Protein AF-A0A9D4FDB3-F1 (afdb_monomer_lite)

Structure (mmCIF, N/CA/C/O backbone):
data_AF-A0A9D4FDB3-F1
#
_entry.id   AF-A0A9D4FDB3-F1
#
loop_
_atom_site.group_PDB
_atom_site.id
_atom_site.type_symbol
_atom_site.label_atom_id
_atom_site.label_alt_id
_atom_site.label_comp_id
_atom_site.label_asym_id
_atom_site.label_entity_id
_atom_site.label_seq_id
_atom_site.pdbx_PDB_ins_code
_atom_site.Cartn_x
_atom_site.Cartn_y
_atom_site.Cartn_z
_atom_site.occupancy
_atom_site.B_iso_or_equiv
_atom_site.auth_seq_id
_atom_site.auth_comp_id
_atom_site.auth_asym_id
_atom_site.auth_atom_id
_atom_site.pdbx_PDB_model_num
ATOM 1 N N . MET A 1 1 ? 5.641 -0.800 3.448 1.00 71.50 1 MET A N 1
ATOM 2 C CA . MET A 1 1 ? 4.290 -1.283 3.836 1.00 71.50 1 MET A CA 1
ATOM 3 C C . MET A 1 1 ? 3.261 -0.189 3.566 1.00 71.50 1 MET A C 1
ATOM 5 O O . MET A 1 1 ? 3.656 0.907 3.212 1.00 71.50 1 MET A O 1
ATOM 9 N N . PHE A 1 2 ? 1.958 -0.438 3.638 1.00 87.25 2 PHE A N 1
ATOM 10 C CA . PHE A 1 2 ? 0.962 0.620 3.395 1.00 87.25 2 PHE A CA 1
ATOM 11 C C . PHE A 1 2 ? 0.786 1.524 4.627 1.00 87.25 2 PHE A C 1
ATOM 13 O O . PHE A 1 2 ? 1.134 1.119 5.734 1.00 87.25 2 PHE A O 1
ATOM 20 N N . GLY A 1 3 ? 0.256 2.735 4.429 1.00 87.06 3 GLY A N 1
ATOM 21 C CA . GLY A 1 3 ? -0.192 3.619 5.516 1.00 87.06 3 GLY A CA 1
ATOM 22 C C . GLY A 1 3 ? 0.905 4.190 6.419 1.00 87.06 3 GLY A C 1
ATOM 23 O O . GLY A 1 3 ? 0.667 4.379 7.604 1.00 87.06 3 GLY A O 1
ATOM 24 N N . HIS A 1 4 ? 2.099 4.455 5.886 1.00 89.69 4 HIS A N 1
ATOM 25 C CA . HIS A 1 4 ? 3.179 5.119 6.623 1.00 89.69 4 HIS A CA 1
ATOM 26 C C . HIS A 1 4 ? 3.890 6.141 5.729 1.00 89.69 4 HIS A C 1
ATOM 28 O O . HIS A 1 4 ? 3.849 6.031 4.501 1.00 89.69 4 HIS A O 1
ATOM 34 N N . ALA A 1 5 ? 4.537 7.129 6.349 1.00 89.56 5 ALA A N 1
ATOM 35 C CA . ALA A 1 5 ? 5.365 8.101 5.646 1.00 89.56 5 ALA A CA 1
ATOM 36 C C . ALA A 1 5 ? 6.673 7.461 5.157 1.00 89.56 5 ALA A C 1
ATOM 38 O O . ALA A 1 5 ? 7.218 6.574 5.816 1.00 89.56 5 ALA A O 1
ATOM 39 N N . SER A 1 6 ? 7.220 7.958 4.043 1.00 84.50 6 SER A N 1
ATOM 40 C CA . SER A 1 6 ? 8.439 7.413 3.426 1.00 84.50 6 SER A CA 1
ATOM 41 C C . SER A 1 6 ? 9.638 7.368 4.379 1.00 84.50 6 SER A C 1
ATOM 43 O O . SER A 1 6 ? 10.397 6.407 4.350 1.00 84.50 6 SER A O 1
ATOM 45 N N . HIS A 1 7 ? 9.789 8.366 5.258 1.00 88.38 7 HIS A N 1
ATOM 46 C CA . HIS A 1 7 ? 10.881 8.414 6.239 1.00 88.38 7 HIS A CA 1
ATOM 47 C C . HIS A 1 7 ? 10.766 7.337 7.332 1.00 88.38 7 HIS A C 1
ATOM 49 O O . HIS A 1 7 ? 11.758 6.954 7.937 1.00 88.38 7 HIS A O 1
ATOM 55 N N . SER A 1 8 ? 9.562 6.813 7.568 1.00 91.31 8 SER A N 1
ATOM 56 C CA . SER A 1 8 ? 9.313 5.738 8.535 1.00 91.31 8 SER A CA 1
ATOM 57 C C . SER A 1 8 ? 9.396 4.345 7.898 1.00 91.31 8 SER A C 1
ATOM 59 O O . SER A 1 8 ? 9.091 3.344 8.550 1.00 91.31 8 SER A O 1
ATOM 61 N N . CYS A 1 9 ? 9.751 4.256 6.611 1.00 88.06 9 CYS A N 1
ATOM 62 C CA . CYS A 1 9 ? 9.883 2.991 5.905 1.00 88.06 9 CYS A CA 1
ATOM 63 C C . CYS A 1 9 ? 11.180 2.295 6.314 1.00 88.06 9 CYS A C 1
ATOM 65 O O . CYS A 1 9 ? 12.266 2.797 6.053 1.00 88.06 9 CYS A O 1
ATOM 67 N N . LYS A 1 10 ? 11.068 1.099 6.895 1.00 90.38 10 LYS A N 1
ATOM 68 C CA . LYS A 1 10 ? 12.231 0.253 7.217 1.00 90.38 10 LYS A CA 1
ATOM 69 C C . LYS A 1 10 ? 12.783 -0.507 6.005 1.00 90.38 10 LYS A C 1
ATOM 71 O O . LYS A 1 10 ? 13.847 -1.102 6.087 1.00 90.38 10 LYS A O 1
ATOM 76 N N . ASN A 1 11 ? 12.043 -0.515 4.896 1.00 87.19 11 ASN A N 1
ATOM 77 C CA . ASN A 1 11 ? 12.451 -1.183 3.664 1.00 87.19 11 ASN A CA 1
ATOM 78 C C . ASN A 1 11 ? 13.163 -0.201 2.731 1.00 87.19 11 ASN A C 1
ATOM 80 O O . ASN A 1 11 ? 12.826 0.984 2.707 1.00 87.19 11 ASN A O 1
ATOM 84 N N . ASN A 1 12 ? 14.040 -0.733 1.880 1.00 87.44 12 ASN A N 1
ATOM 85 C CA . ASN A 1 12 ? 14.667 0.025 0.799 1.00 87.44 12 ASN A CA 1
ATOM 86 C C . ASN A 1 12 ? 13.614 0.699 -0.091 1.00 87.44 12 ASN A C 1
ATOM 88 O O . ASN A 1 12 ? 12.588 0.095 -0.431 1.00 87.44 12 ASN A O 1
ATOM 92 N N . ALA A 1 13 ? 13.886 1.945 -0.480 1.00 87.31 13 ALA A N 1
ATOM 93 C CA . ALA A 1 13 ? 13.030 2.699 -1.380 1.00 87.31 13 ALA A CA 1
ATOM 94 C C . ALA A 1 13 ? 12.961 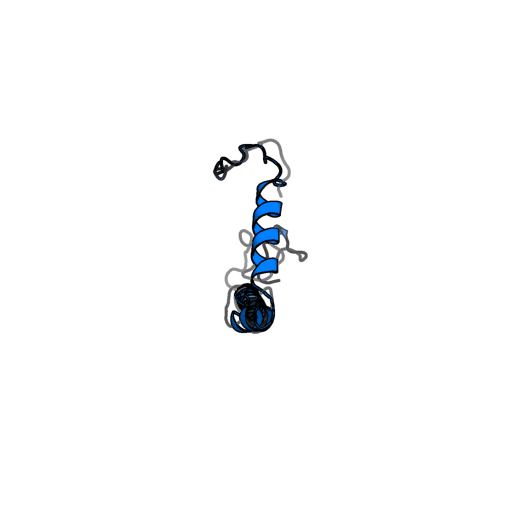2.003 -2.746 1.00 87.31 13 ALA A C 1
ATOM 96 O O . ALA A 1 13 ? 13.979 1.743 -3.381 1.00 87.31 13 ALA A O 1
ATOM 97 N N . LYS A 1 14 ? 11.742 1.708 -3.200 1.00 90.62 14 LYS A N 1
ATOM 98 C CA . LYS A 1 14 ? 11.485 1.114 -4.514 1.00 90.62 14 LYS A CA 1
ATOM 99 C C . LYS A 1 14 ? 10.626 2.046 -5.347 1.00 90.62 14 LYS A C 1
ATOM 101 O O . LYS A 1 14 ? 9.742 2.725 -4.820 1.00 90.62 14 LYS A O 1
ATOM 106 N N . CYS A 1 15 ? 10.836 2.023 -6.656 1.00 90.81 15 CYS A N 1
ATOM 107 C CA . CYS A 1 15 ? 10.019 2.768 -7.594 1.00 90.81 15 CYS A CA 1
ATOM 108 C C . CYS A 1 15 ? 8.557 2.282 -7.517 1.00 90.81 15 CYS A C 1
ATOM 110 O O . CYS A 1 15 ? 8.297 1.091 -7.709 1.00 90.81 15 CYS A O 1
ATOM 112 N N . PRO A 1 16 ? 7.574 3.170 -7.283 1.00 88.56 16 PRO A N 1
ATOM 113 C CA . PRO A 1 16 ? 6.166 2.780 -7.175 1.00 88.56 16 PRO A CA 1
ATOM 114 C C . PRO A 1 16 ? 5.554 2.324 -8.512 1.00 88.56 16 PRO A C 1
ATOM 116 O O . PRO A 1 16 ? 4.463 1.745 -8.522 1.00 88.56 16 PRO A O 1
ATOM 119 N N . HIS A 1 17 ? 6.240 2.594 -9.628 1.00 90.75 17 HIS A N 1
ATOM 120 C CA . HIS A 1 17 ? 5.796 2.253 -10.976 1.00 90.75 17 HIS A CA 1
ATOM 121 C C . HIS A 1 17 ? 6.265 0.860 -11.418 1.00 90.75 17 HIS A C 1
ATOM 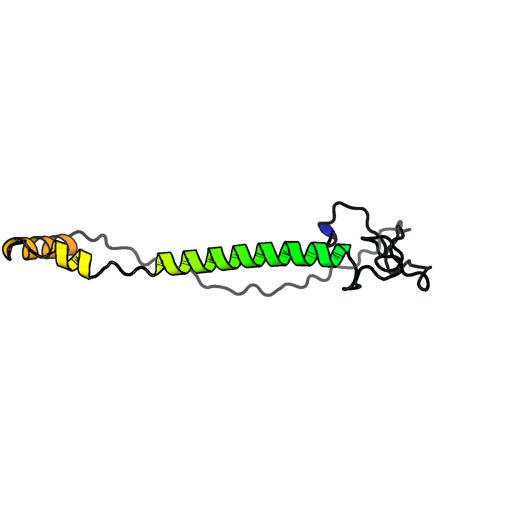123 O O . HIS A 1 17 ? 5.452 0.066 -11.882 1.00 90.75 17 HIS A O 1
ATOM 129 N N . CYS A 1 18 ? 7.563 0.569 -11.282 1.00 92.81 18 CYS A N 1
ATOM 130 C CA . CYS A 1 18 ? 8.198 -0.645 -11.815 1.00 92.81 18 CYS A CA 1
ATOM 131 C C . CYS A 1 18 ? 8.867 -1.527 -10.742 1.00 92.81 18 CYS A C 1
ATOM 133 O O . CYS A 1 18 ? 9.502 -2.525 -11.074 1.00 92.81 18 CYS A O 1
ATOM 135 N N . ALA A 1 19 ? 8.758 -1.167 -9.459 1.00 92.50 19 ALA A N 1
ATOM 136 C CA . ALA A 1 19 ? 9.376 -1.862 -8.324 1.00 92.50 19 ALA A CA 1
ATOM 137 C C . ALA A 1 19 ? 10.921 -1.945 -8.339 1.00 92.50 19 ALA A C 1
ATOM 139 O O . ALA A 1 19 ? 11.492 -2.673 -7.524 1.00 92.50 19 ALA A O 1
ATOM 140 N N . GLY A 1 20 ? 11.596 -1.199 -9.221 1.00 92.00 20 GLY A N 1
ATOM 141 C CA . GLY A 1 20 ? 13.058 -1.127 -9.296 1.00 92.00 20 GLY A CA 1
ATOM 142 C C . GLY A 1 20 ? 13.703 -0.352 -8.142 1.00 92.00 20 GLY A C 1
ATOM 143 O O . GLY A 1 20 ? 13.040 0.432 -7.459 1.00 92.00 20 GLY A O 1
ATOM 144 N N . ASN A 1 21 ? 15.007 -0.559 -7.935 1.00 92.50 21 ASN A N 1
ATOM 145 C CA . ASN A 1 21 ? 15.798 0.106 -6.892 1.00 92.50 21 ASN A CA 1
ATOM 146 C C . ASN A 1 21 ? 16.249 1.509 -7.340 1.00 92.50 21 ASN A C 1
ATOM 148 O O . ASN A 1 21 ? 17.425 1.753 -7.582 1.00 92.50 21 ASN A O 1
ATOM 152 N N . HIS A 1 22 ? 15.285 2.403 -7.544 1.00 91.88 22 HIS A N 1
ATOM 153 C CA . HIS A 1 22 ? 15.510 3.794 -7.932 1.00 91.88 22 HIS A CA 1
ATOM 154 C C . HIS A 1 22 ? 14.319 4.672 -7.531 1.00 91.88 22 HIS A C 1
ATOM 156 O O . HIS A 1 22 ? 13.229 4.183 -7.216 1.00 91.88 22 HIS A O 1
ATOM 162 N N . SER A 1 23 ? 14.519 5.991 -7.572 1.00 90.62 23 SER A N 1
ATOM 163 C CA . SER A 1 23 ? 13.453 6.971 -7.351 1.00 90.62 23 SER A CA 1
ATOM 164 C C . SER A 1 23 ? 12.486 7.028 -8.537 1.00 90.62 23 SER A C 1
ATOM 166 O O . SER A 1 23 ? 12.880 6.796 -9.675 1.00 90.62 23 SER A O 1
ATOM 168 N N . HIS A 1 24 ? 11.230 7.422 -8.316 1.00 88.56 24 HIS A N 1
ATOM 169 C CA . HIS A 1 24 ? 10.260 7.570 -9.411 1.00 88.56 24 HIS A CA 1
ATOM 170 C C . HIS A 1 24 ? 10.743 8.509 -10.539 1.00 88.56 24 HIS A C 1
ATOM 172 O O . HIS A 1 24 ? 10.432 8.274 -11.706 1.00 88.56 24 HIS A O 1
ATOM 178 N N . ALA A 1 25 ? 11.533 9.538 -10.206 1.00 90.81 25 ALA A N 1
ATOM 179 C CA . ALA A 1 25 ? 12.089 10.480 -11.176 1.00 90.81 25 ALA A CA 1
ATOM 180 C C . ALA A 1 25 ? 13.092 9.813 -12.134 1.00 90.81 25 ALA A C 1
ATOM 182 O O . ALA A 1 25 ? 13.085 10.104 -13.327 1.00 90.81 25 ALA A O 1
ATOM 183 N N . SER A 1 26 ? 13.882 8.863 -11.632 1.00 92.12 26 SER A N 1
ATOM 184 C CA . SER A 1 26 ? 14.908 8.129 -12.386 1.00 92.12 26 SER A CA 1
ATOM 185 C C . SER A 1 26 ? 14.368 6.870 -13.083 1.00 92.12 26 SER A C 1
ATOM 187 O O . SER A 1 26 ? 15.141 6.023 -13.525 1.00 92.12 26 SER A O 1
ATOM 189 N N . CYS A 1 27 ? 13.044 6.693 -13.152 1.00 92.00 27 CYS A N 1
ATOM 190 C CA . CYS A 1 27 ? 12.437 5.505 -13.745 1.00 92.00 27 CYS A CA 1
ATOM 191 C C . CYS A 1 27 ? 12.492 5.552 -15.279 1.00 92.00 27 CYS A C 1
ATOM 193 O O . CYS A 1 27 ? 11.796 6.349 -15.910 1.00 92.00 27 CYS A O 1
ATOM 195 N N . THR A 1 28 ? 13.268 4.647 -15.876 1.00 90.75 28 THR A N 1
ATOM 196 C CA . THR A 1 28 ? 13.363 4.459 -17.335 1.00 90.75 28 THR A CA 1
ATOM 197 C C . THR A 1 28 ? 12.274 3.530 -17.879 1.00 90.75 28 THR A C 1
ATOM 199 O O . THR A 1 28 ? 11.833 3.665 -19.015 1.00 90.75 28 THR A O 1
ATOM 202 N N . SER A 1 29 ? 11.774 2.609 -17.051 1.00 86.88 29 SER A N 1
ATOM 203 C CA . SER A 1 29 ? 10.781 1.592 -17.430 1.00 86.88 29 SER A CA 1
ATOM 204 C C . SER A 1 29 ? 9.345 2.049 -17.141 1.00 86.88 29 SER A C 1
ATOM 206 O O . SER A 1 29 ? 8.643 1.463 -16.315 1.00 86.88 29 SER A O 1
ATOM 208 N N . ARG A 1 30 ? 8.896 3.122 -17.806 1.00 80.88 30 ARG A N 1
ATOM 209 C CA . ARG A 1 30 ? 7.530 3.668 -17.629 1.00 80.88 30 ARG A CA 1
ATOM 210 C C . ARG A 1 30 ? 6.429 2.844 -18.303 1.00 80.88 30 ARG A C 1
ATOM 212 O O . ARG A 1 30 ? 5.263 3.010 -17.971 1.00 80.88 30 ARG A O 1
ATOM 219 N N . SER A 1 31 ? 6.771 1.941 -19.215 1.00 82.06 31 SER A N 1
ATOM 220 C CA . SER A 1 31 ? 5.814 1.029 -19.856 1.00 82.06 31 SER A CA 1
ATOM 221 C C . SER A 1 31 ? 5.537 -0.222 -19.011 1.00 82.06 31 SER A C 1
ATOM 223 O O . SER A 1 31 ? 4.401 -0.683 -18.936 1.00 82.06 31 SER A O 1
ATOM 225 N N . ALA A 1 32 ? 6.547 -0.741 -18.307 1.00 83.69 32 ALA A N 1
ATOM 226 C CA . ALA A 1 32 ? 6.434 -1.946 -17.489 1.00 83.69 32 ALA A CA 1
ATOM 227 C C . ALA A 1 32 ? 5.953 -1.619 -16.064 1.00 83.69 32 ALA A C 1
ATOM 229 O O . ALA A 1 32 ? 6.737 -1.279 -15.172 1.00 83.69 32 ALA A O 1
ATOM 230 N N . LYS A 1 33 ? 4.640 -1.724 -15.836 1.00 91.31 33 LYS A N 1
ATOM 231 C CA . LYS A 1 33 ? 4.061 -1.598 -14.492 1.00 91.31 33 LYS A CA 1
ATOM 232 C C . LYS A 1 33 ? 4.338 -2.856 -13.681 1.00 91.31 33 LYS A C 1
ATOM 234 O O . LYS A 1 33 ? 3.993 -3.956 -14.102 1.00 91.31 33 LYS A O 1
ATOM 239 N N . LYS A 1 34 ? 4.912 -2.682 -12.495 1.00 94.88 34 LYS A N 1
ATOM 240 C CA . LYS A 1 34 ? 5.141 -3.762 -11.541 1.00 94.88 34 LYS A CA 1
ATOM 241 C C . LYS A 1 34 ? 4.892 -3.271 -10.126 1.00 94.88 34 LYS A C 1
ATOM 243 O O . LYS A 1 34 ? 5.475 -2.287 -9.668 1.00 94.88 34 LYS A O 1
ATOM 248 N N . CYS A 1 35 ? 4.038 -3.989 -9.415 1.00 93.62 35 CYS A N 1
ATOM 249 C CA . CYS A 1 35 ? 3.622 -3.616 -8.079 1.00 93.62 35 CYS A CA 1
ATOM 250 C C . CYS A 1 35 ? 4.740 -3.917 -7.084 1.00 93.62 35 CYS A C 1
ATOM 252 O O . CYS A 1 35 ? 5.141 -5.067 -6.921 1.00 93.62 35 CYS A O 1
ATOM 254 N N . ALA A 1 36 ? 5.199 -2.902 -6.351 1.00 92.25 36 ALA A N 1
ATOM 255 C CA . ALA A 1 36 ? 6.239 -3.077 -5.334 1.00 92.25 36 ALA A CA 1
ATOM 256 C C . ALA A 1 36 ? 5.801 -3.952 -4.140 1.00 92.25 36 ALA A C 1
ATOM 258 O O . ALA A 1 36 ? 6.655 -4.415 -3.387 1.00 92.25 36 ALA A O 1
ATOM 259 N N . ASN A 1 37 ? 4.490 -4.174 -3.970 1.00 92.25 37 ASN A N 1
ATOM 260 C CA . ASN A 1 37 ? 3.927 -4.925 -2.845 1.00 92.25 37 ASN A CA 1
ATOM 261 C C . ASN A 1 37 ? 3.625 -6.393 -3.179 1.00 92.25 37 ASN A C 1
ATOM 263 O O . ASN A 1 37 ? 3.849 -7.251 -2.335 1.00 92.25 37 ASN A O 1
ATOM 267 N N . CYS A 1 38 ? 3.099 -6.684 -4.376 1.00 94.12 38 CYS A N 1
ATOM 268 C CA . CYS A 1 38 ? 2.716 -8.047 -4.778 1.00 94.12 38 CYS A CA 1
ATOM 269 C C . CYS A 1 38 ? 3.476 -8.582 -6.001 1.00 94.12 38 CYS A C 1
ATOM 271 O O . CYS A 1 38 ? 3.336 -9.752 -6.329 1.00 94.12 38 CYS A O 1
ATOM 273 N N . GLY A 1 39 ? 4.243 -7.742 -6.703 1.00 93.19 39 GLY A N 1
ATOM 274 C CA . GLY A 1 39 ? 4.975 -8.118 -7.914 1.00 93.19 39 GLY A CA 1
ATOM 275 C C . GLY A 1 39 ? 4.145 -8.191 -9.201 1.00 93.19 39 GLY A C 1
ATOM 276 O O . GLY A 1 39 ? 4.733 -8.394 -10.257 1.00 93.19 39 GLY A O 1
ATOM 277 N N . GLY A 1 40 ? 2.821 -8.001 -9.143 1.00 94.44 40 GLY A N 1
ATOM 278 C CA . GLY A 1 40 ? 1.926 -8.091 -10.305 1.00 94.44 40 GLY A CA 1
ATOM 279 C C . GLY A 1 40 ? 2.013 -6.911 -11.285 1.00 94.44 40 GLY A C 1
ATOM 280 O O . GLY A 1 40 ? 2.573 -5.864 -10.960 1.00 94.44 40 GLY A O 1
ATOM 281 N N . GLY A 1 41 ? 1.410 -7.073 -12.470 1.00 94.81 41 GLY A N 1
ATOM 282 C CA . GLY A 1 41 ? 1.426 -6.127 -13.601 1.00 94.81 41 GLY A CA 1
ATOM 283 C C . GLY A 1 41 ? 0.575 -4.861 -13.430 1.00 94.81 41 GLY A C 1
ATOM 284 O O . GLY A 1 41 ? -0.241 -4.530 -14.283 1.00 94.81 41 GLY A O 1
ATOM 285 N N . HIS A 1 42 ? 0.708 -4.164 -12.306 1.00 93.06 42 HIS A N 1
ATOM 286 C CA . HIS A 1 42 ? -0.002 -2.918 -12.006 1.00 93.06 42 HIS A CA 1
ATOM 287 C C . HIS A 1 42 ? 0.862 -2.000 -11.132 1.00 93.06 42 HIS A C 1
ATOM 289 O O . HIS A 1 42 ? 1.851 -2.435 -10.548 1.00 93.06 42 HIS A O 1
ATOM 295 N N . SER A 1 43 ? 0.510 -0.715 -11.030 1.00 90.69 43 SER A N 1
ATOM 296 C CA . SER A 1 43 ? 1.225 0.218 -10.147 1.00 90.69 43 SER A CA 1
ATOM 297 C C . SER A 1 43 ? 0.926 -0.069 -8.673 1.00 90.69 43 SER A C 1
ATOM 299 O O . SER A 1 43 ? -0.141 -0.577 -8.333 1.00 90.69 43 SER A O 1
ATOM 301 N N . ALA A 1 44 ? 1.819 0.322 -7.761 1.00 90.00 44 ALA A N 1
ATOM 302 C CA . ALA A 1 44 ? 1.612 0.110 -6.323 1.00 90.00 44 ALA A CA 1
ATOM 303 C C . ALA A 1 44 ? 0.352 0.803 -5.746 1.00 90.00 44 ALA A C 1
ATOM 305 O O . ALA A 1 44 ? -0.086 0.450 -4.651 1.00 90.00 44 ALA A O 1
ATOM 306 N N . ALA A 1 45 ? -0.229 1.766 -6.472 1.00 88.75 45 ALA A N 1
ATOM 307 C CA . ALA A 1 45 ? -1.442 2.493 -6.093 1.00 88.75 45 ALA A CA 1
ATOM 308 C C . ALA A 1 45 ? -2.753 1.783 -6.493 1.00 88.75 45 ALA A C 1
ATOM 310 O O . ALA A 1 45 ? -3.833 2.231 -6.102 1.00 88.75 45 ALA A O 1
ATOM 311 N N . TYR A 1 46 ? -2.681 0.695 -7.268 1.00 93.88 46 TYR A N 1
ATOM 312 C CA . TYR A 1 46 ? -3.858 -0.024 -7.747 1.00 93.88 46 TYR A CA 1
ATOM 313 C C . TYR A 1 46 ? -4.666 -0.638 -6.595 1.00 93.88 46 TYR A C 1
ATOM 315 O O . TYR A 1 46 ? -4.172 -1.471 -5.832 1.00 93.88 46 TYR A O 1
ATOM 323 N N . LYS A 1 47 ? -5.941 -0.247 -6.492 1.00 94.25 47 LYS A N 1
ATOM 324 C CA . LYS A 1 47 ? -6.838 -0.645 -5.395 1.00 94.25 47 LYS A CA 1
ATOM 325 C C . LYS A 1 47 ? -7.324 -2.094 -5.484 1.00 94.25 47 LYS A C 1
ATOM 327 O O . LYS A 1 47 ? -7.700 -2.653 -4.463 1.00 94.25 47 LYS A O 1
ATOM 332 N N . GLY A 1 48 ? -7.246 -2.717 -6.661 1.00 95.38 48 GLY A N 1
ATOM 333 C CA . GLY A 1 48 ? -7.546 -4.142 -6.850 1.00 95.38 48 GLY A CA 1
ATOM 334 C C . GLY A 1 48 ? -6.386 -5.084 -6.502 1.00 95.38 48 GLY A C 1
ATOM 335 O O . GLY A 1 48 ? -6.492 -6.290 -6.696 1.00 95.38 48 GLY A O 1
ATOM 336 N N . CYS A 1 49 ? -5.254 -4.572 -6.005 1.00 96.25 49 CYS A N 1
ATOM 337 C CA . CYS A 1 49 ? -4.145 -5.416 -5.570 1.00 96.25 49 CYS A CA 1
ATOM 338 C C . CYS A 1 49 ? -4.569 -6.281 -4.372 1.00 96.25 49 CYS A C 1
ATOM 340 O O . CYS A 1 49 ? -4.942 -5.757 -3.325 1.00 96.25 49 CYS A O 1
ATOM 342 N N . THR A 1 50 ? -4.438 -7.603 -4.481 1.00 95.88 50 THR A N 1
ATOM 343 C CA . THR A 1 50 ? -4.829 -8.556 -3.424 1.00 95.88 50 THR A CA 1
ATOM 344 C C . THR A 1 50 ? -4.157 -8.265 -2.079 1.00 95.88 50 THR A C 1
ATOM 346 O O . THR A 1 50 ? -4.789 -8.348 -1.028 1.00 95.88 50 THR A O 1
ATOM 349 N N . VAL A 1 51 ? -2.885 -7.859 -2.102 1.00 96.00 51 VAL A N 1
ATOM 350 C CA . VAL A 1 51 ? -2.119 -7.480 -0.905 1.00 96.00 51 VAL A CA 1
ATOM 351 C C . VAL A 1 51 ? -2.642 -6.172 -0.295 1.00 96.00 51 VAL A C 1
ATOM 353 O O . VAL A 1 51 ? -2.717 -6.053 0.927 1.00 96.00 51 VAL A O 1
ATOM 356 N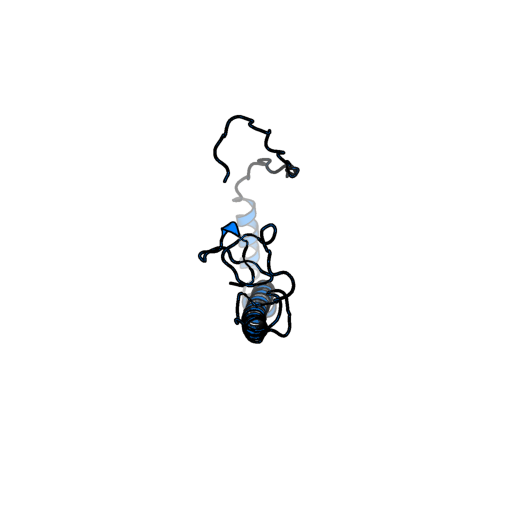 N . TYR A 1 52 ? -3.061 -5.211 -1.125 1.00 95.56 52 TYR A N 1
ATOM 357 C CA . TYR A 1 52 ? -3.687 -3.972 -0.652 1.00 95.56 52 TYR A CA 1
ATOM 358 C C . TYR A 1 52 ? -5.069 -4.232 -0.042 1.00 95.56 52 TYR A C 1
ATOM 360 O O . TYR A 1 52 ? -5.359 -3.730 1.041 1.00 95.56 52 TYR A O 1
ATOM 368 N N . VAL A 1 53 ? -5.894 -5.062 -0.686 1.00 95.94 53 VAL A N 1
ATOM 369 C CA . VAL A 1 53 ? -7.221 -5.440 -0.176 1.00 95.94 53 VAL A CA 1
ATOM 370 C C . VAL A 1 53 ? -7.099 -6.106 1.197 1.00 95.94 53 VAL A C 1
ATOM 372 O O . VAL A 1 53 ? -7.763 -5.679 2.137 1.00 95.94 53 VAL A O 1
ATOM 375 N N . LYS A 1 54 ? -6.184 -7.075 1.355 1.00 95.75 54 LYS A N 1
ATOM 376 C CA . LYS A 1 54 ? -5.905 -7.728 2.651 1.00 95.75 54 LYS A CA 1
ATOM 377 C C . LYS A 1 54 ? -5.456 -6.743 3.735 1.00 95.75 54 LYS A C 1
ATOM 379 O O . LYS A 1 54 ? -5.848 -6.861 4.896 1.00 95.75 54 LYS A O 1
ATOM 384 N N . TYR A 1 55 ? -4.623 -5.769 3.373 1.00 94.81 55 TYR A N 1
ATOM 385 C CA . TYR A 1 55 ? -4.243 -4.704 4.296 1.00 94.81 55 TYR A CA 1
ATOM 386 C C . TYR A 1 55 ? -5.473 -3.890 4.713 1.00 94.81 55 TYR A C 1
ATOM 388 O O . TYR A 1 55 ? -5.731 -3.748 5.905 1.00 94.81 55 TYR A O 1
ATOM 396 N N . GLN A 1 56 ? -6.271 -3.420 3.752 1.00 95.00 56 GLN A N 1
ATOM 397 C CA . GLN A 1 56 ? -7.426 -2.564 4.014 1.00 95.00 56 GLN A CA 1
ATOM 398 C C . GLN A 1 56 ? -8.466 -3.243 4.916 1.00 95.00 56 GLN A C 1
ATOM 400 O O . GLN A 1 56 ? -8.950 -2.614 5.854 1.00 95.00 56 GLN A O 1
ATOM 405 N N . THR A 1 57 ? -8.768 -4.527 4.702 1.00 94.88 57 THR A N 1
ATOM 406 C CA . THR A 1 57 ? -9.692 -5.280 5.569 1.00 94.88 57 THR A CA 1
ATOM 407 C C . THR A 1 57 ? -9.179 -5.374 7.009 1.00 94.88 57 THR A C 1
ATOM 409 O O . THR A 1 57 ? -9.938 -5.196 7.967 1.00 94.88 57 THR A O 1
ATOM 412 N N . THR A 1 58 ? -7.871 -5.567 7.181 1.00 94.00 58 THR A N 1
ATOM 413 C CA . THR A 1 58 ? -7.222 -5.600 8.499 1.00 94.00 58 THR A CA 1
ATOM 414 C C . THR A 1 58 ? -7.272 -4.240 9.201 1.00 94.00 58 THR A C 1
ATOM 416 O O . THR A 1 58 ? -7.484 -4.174 10.409 1.00 94.00 58 THR A O 1
ATOM 419 N N . ILE A 1 59 ? -7.087 -3.135 8.475 1.00 93.44 59 ILE A N 1
ATOM 420 C CA . ILE A 1 59 ? -7.166 -1.796 9.078 1.00 93.44 59 ILE A CA 1
ATOM 421 C C . ILE A 1 59 ? -8.614 -1.440 9.426 1.00 93.44 59 ILE A C 1
ATOM 423 O O . ILE A 1 59 ? -8.874 -0.947 10.521 1.00 93.44 59 ILE A O 1
ATOM 427 N N . ASN A 1 60 ? -9.567 -1.752 8.548 1.00 94.19 60 ASN A N 1
ATOM 428 C CA . ASN A 1 60 ? -10.983 -1.464 8.775 1.00 94.19 60 ASN A CA 1
ATOM 429 C C . ASN A 1 60 ? -11.521 -2.197 10.011 1.00 94.19 60 ASN A C 1
ATOM 431 O O . ASN A 1 60 ? -12.196 -1.594 10.840 1.00 94.19 60 ASN A O 1
ATOM 435 N N . SER A 1 61 ? -11.171 -3.475 10.177 1.00 94.06 61 SER A N 1
ATOM 436 C CA . SER A 1 61 ? -11.553 -4.254 11.363 1.00 94.06 61 SER A CA 1
ATOM 437 C C . SER A 1 61 ? -10.954 -3.696 12.659 1.00 94.06 61 SER A C 1
ATOM 439 O O . SER A 1 61 ? -11.646 -3.635 13.675 1.00 94.06 61 SER A O 1
ATOM 441 N N . LYS A 1 62 ? -9.698 -3.230 12.638 1.00 93.31 62 LYS A N 1
ATOM 442 C CA . LYS A 1 62 ? -9.086 -2.541 13.787 1.00 93.31 62 LYS A CA 1
ATOM 443 C C . LYS A 1 62 ? -9.793 -1.225 14.101 1.00 93.31 62 LYS A C 1
ATOM 445 O O . LYS A 1 62 ? -10.120 -0.991 15.259 1.00 93.31 62 LYS A O 1
ATOM 450 N N . ASN A 1 63 ? -10.074 -0.407 13.089 1.00 92.81 63 ASN A N 1
ATOM 451 C CA . ASN A 1 63 ? -10.773 0.865 13.265 1.00 92.81 63 ASN A CA 1
ATOM 452 C C . ASN A 1 63 ? -12.170 0.663 13.852 1.00 92.81 63 ASN A C 1
ATOM 454 O O . ASN A 1 63 ? -12.510 1.335 14.815 1.00 92.81 63 ASN A O 1
ATOM 458 N N . LEU A 1 64 ? -12.931 -0.320 13.359 1.00 93.06 64 LEU A N 1
ATOM 459 C CA . LEU A 1 64 ? -14.241 -0.663 13.915 1.00 93.06 64 LEU A CA 1
ATOM 460 C C . LEU A 1 64 ? -14.155 -1.008 15.409 1.00 93.06 64 LEU A C 1
ATOM 462 O O . LEU A 1 64 ? -14.951 -0.522 16.208 1.00 93.06 64 LEU A O 1
ATOM 466 N N . ARG A 1 65 ? -13.155 -1.804 15.810 1.00 93.62 65 ARG A N 1
ATOM 467 C CA . ARG A 1 65 ? -12.924 -2.128 17.227 1.00 93.62 65 ARG A CA 1
ATOM 468 C C . ARG A 1 65 ? -12.597 -0.885 18.056 1.00 93.62 65 ARG A C 1
ATOM 470 O O . ARG A 1 65 ? -13.139 -0.731 19.144 1.00 93.62 65 ARG A O 1
ATOM 477 N N . LEU A 1 66 ? -11.742 0.002 17.547 1.00 92.50 66 LEU A N 1
ATOM 478 C CA . LEU A 1 66 ? -11.397 1.254 18.226 1.00 92.50 66 LEU A CA 1
ATOM 479 C C . LEU A 1 66 ? -12.620 2.166 18.385 1.00 92.50 66 LEU A C 1
ATOM 481 O O . LEU A 1 66 ? -12.830 2.710 19.466 1.00 92.50 66 LEU A O 1
ATOM 485 N N . THR A 1 67 ? -13.454 2.281 17.348 1.00 92.12 67 THR A N 1
ATOM 486 C CA . THR A 1 67 ? -14.709 3.039 17.396 1.00 92.12 67 THR A CA 1
ATOM 487 C C . THR A 1 67 ? -15.659 2.473 18.446 1.00 92.12 67 THR A C 1
ATOM 489 O O . THR A 1 67 ? -16.158 3.227 19.275 1.00 92.12 67 THR A O 1
ATOM 492 N N . ASN A 1 68 ? -15.857 1.154 18.477 1.00 91.94 68 ASN A N 1
ATOM 493 C CA . ASN A 1 68 ? -16.716 0.521 19.480 1.00 91.94 68 ASN A CA 1
ATOM 494 C C . ASN A 1 68 ? -16.202 0.762 20.906 1.00 91.94 68 ASN A C 1
ATOM 496 O O . ASN A 1 68 ? -16.979 1.100 21.793 1.00 91.94 68 ASN A O 1
ATOM 500 N N . ASN A 1 69 ? -14.888 0.661 21.122 1.00 92.44 69 ASN A N 1
ATOM 501 C CA . ASN A 1 69 ? -14.285 0.949 22.424 1.00 92.44 69 ASN A CA 1
ATOM 502 C C . ASN A 1 69 ? -14.496 2.410 22.848 1.00 92.44 69 ASN A C 1
ATOM 504 O O . ASN A 1 69 ? -14.799 2.666 24.011 1.00 92.44 69 ASN A O 1
ATOM 508 N N . TYR A 1 70 ? -14.366 3.357 21.915 1.00 92.62 70 TYR A N 1
ATOM 509 C CA . TYR A 1 70 ? -14.625 4.774 22.175 1.00 92.62 70 TYR A CA 1
ATOM 510 C C . TYR A 1 70 ? -16.089 5.028 22.568 1.00 92.62 70 TYR A C 1
ATOM 512 O O . TYR A 1 70 ? -16.346 5.680 23.579 1.00 92.62 70 TYR A O 1
ATOM 520 N N . LEU A 1 71 ? -17.043 4.460 21.822 1.00 90.69 71 LEU A N 1
ATOM 521 C CA . LEU A 1 71 ? -18.477 4.599 22.105 1.00 90.69 71 LEU A CA 1
ATOM 522 C C . LEU A 1 71 ? -18.864 3.984 23.458 1.00 90.69 71 LEU A C 1
ATOM 524 O O . LEU A 1 71 ? -19.600 4.597 24.228 1.00 90.69 71 LEU A O 1
ATOM 528 N N . ASN A 1 72 ? -18.324 2.808 23.786 1.00 87.56 72 ASN A N 1
ATOM 529 C CA . ASN A 1 72 ? -18.570 2.160 25.076 1.00 87.56 72 ASN A CA 1
ATOM 530 C C . ASN A 1 72 ? -18.074 3.014 26.251 1.00 87.56 72 ASN A C 1
ATOM 532 O O . ASN A 1 72 ? -18.770 3.130 27.256 1.00 87.56 72 ASN A O 1
ATOM 536 N N . ASN A 1 73 ? -16.909 3.653 26.106 1.00 83.38 73 ASN A N 1
ATOM 537 C CA . ASN A 1 73 ? -16.337 4.506 27.148 1.00 83.38 73 ASN A CA 1
ATOM 538 C C . ASN A 1 73 ? -17.171 5.788 27.368 1.00 83.38 73 ASN A C 1
ATOM 540 O O . ASN A 1 73 ? -17.417 6.190 28.504 1.00 83.38 73 ASN A O 1
ATOM 544 N N . MET A 1 74 ? -17.704 6.37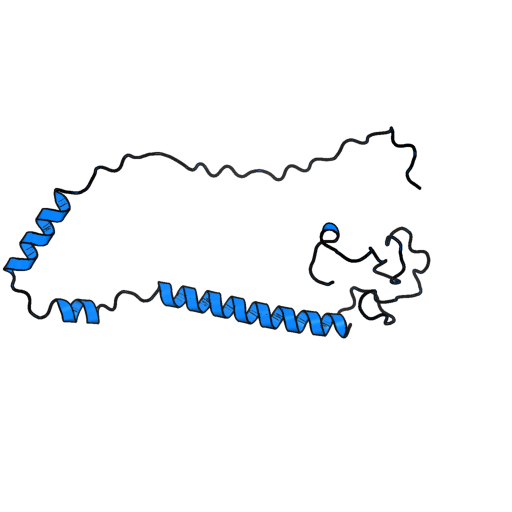4 26.288 1.00 83.75 74 MET A N 1
ATOM 545 C CA . MET A 1 74 ? -18.626 7.519 26.361 1.00 83.75 74 MET A CA 1
ATOM 546 C C . MET A 1 74 ? -19.959 7.174 27.047 1.00 83.75 74 MET A C 1
ATOM 548 O O . MET A 1 74 ? -20.527 8.012 27.749 1.00 83.75 74 MET A O 1
ATOM 552 N N . ASN A 1 75 ? -20.460 5.946 26.892 1.00 69.25 75 ASN A N 1
ATOM 553 C CA . ASN A 1 75 ? -21.687 5.506 27.564 1.00 69.25 75 ASN A CA 1
ATOM 554 C C . ASN A 1 75 ? -21.469 5.226 29.061 1.00 69.25 75 ASN A C 1
ATOM 556 O O . ASN A 1 75 ? -22.364 5.485 29.862 1.00 69.25 75 ASN A O 1
ATOM 560 N N . THR A 1 76 ? -20.281 4.766 29.471 1.00 58.66 76 THR A N 1
ATOM 561 C CA . THR A 1 76 ? -19.954 4.580 30.897 1.00 58.66 76 THR A CA 1
ATOM 562 C C . THR A 1 76 ? -19.794 5.896 31.657 1.00 58.66 76 THR A C 1
ATOM 564 O O . THR A 1 76 ? -20.121 5.954 32.837 1.00 58.66 76 THR A O 1
ATOM 567 N N . THR A 1 77 ? -19.365 6.978 30.998 1.00 55.78 77 THR A N 1
ATOM 568 C CA . THR A 1 77 ? -19.243 8.308 31.628 1.00 55.78 77 THR A CA 1
ATOM 569 C C . THR A 1 77 ? -20.570 9.066 31.746 1.00 55.78 77 THR A C 1
ATOM 571 O O . THR A 1 77 ? -20.617 10.089 32.419 1.00 55.78 77 THR A O 1
ATOM 574 N N . ASN A 1 78 ? -21.643 8.573 31.115 1.00 57.31 78 ASN A N 1
ATOM 575 C CA . ASN A 1 78 ? -22.986 9.169 31.152 1.00 57.31 78 ASN A CA 1
ATOM 576 C C . ASN A 1 78 ? -23.997 8.352 31.975 1.00 57.31 78 ASN A C 1
ATOM 578 O O . ASN A 1 78 ? -25.196 8.626 31.917 1.00 57.31 78 ASN A O 1
ATOM 582 N N . GLN A 1 79 ? -23.551 7.370 32.766 1.00 57.06 79 GLN A N 1
ATOM 583 C CA . GLN A 1 79 ? -24.409 6.817 33.813 1.00 57.06 79 GLN A CA 1
ATOM 584 C C . GLN A 1 79 ? -24.593 7.897 34.888 1.00 57.06 79 GLN A C 1
ATOM 586 O O . GLN A 1 79 ? -23.791 8.010 35.814 1.00 57.06 79 GLN A O 1
ATOM 591 N N . SER A 1 80 ? -25.633 8.730 34.736 1.00 54.91 80 SER A N 1
ATOM 592 C CA . SER A 1 80 ? -26.134 9.586 35.813 1.00 54.91 80 SER A CA 1
ATOM 593 C C . SER A 1 80 ? -26.230 8.748 37.085 1.00 54.91 80 SER A C 1
ATOM 595 O O . SER A 1 80 ? -26.700 7.607 37.003 1.00 54.91 80 SER A O 1
ATOM 597 N N . PRO A 1 81 ? -25.811 9.275 38.252 1.00 59.41 81 PRO A N 1
ATOM 598 C CA . PRO A 1 81 ? -26.052 8.580 39.502 1.00 59.41 81 PRO A CA 1
ATOM 599 C C . PRO A 1 81 ? -27.539 8.251 39.547 1.00 59.41 81 PRO A C 1
ATOM 601 O O . PRO A 1 81 ? -28.385 9.127 39.358 1.00 59.41 81 PRO A O 1
ATOM 604 N N . ASN A 1 82 ? -27.838 6.961 39.670 1.00 71.56 82 ASN A N 1
ATOM 605 C CA . ASN A 1 82 ? -29.195 6.464 39.633 1.00 71.56 82 ASN A CA 1
ATOM 606 C C . ASN A 1 82 ? -29.976 7.185 40.745 1.00 71.56 82 ASN A C 1
ATOM 608 O O . ASN A 1 82 ? -29.735 6.945 41.930 1.00 71.56 82 ASN A O 1
ATOM 612 N N . LEU A 1 83 ? -30.881 8.095 40.363 1.00 59.50 83 LEU A N 1
ATOM 613 C CA . LEU A 1 83 ? -31.711 8.861 41.300 1.00 59.50 83 LEU A CA 1
ATOM 614 C C . LEU A 1 83 ? -32.513 7.927 42.215 1.00 59.50 83 LEU A C 1
ATOM 616 O O . LEU A 1 83 ? -32.829 8.288 43.345 1.00 59.50 83 LEU A O 1
ATOM 620 N N . GLU A 1 84 ? -32.762 6.696 41.773 1.00 60.09 84 GLU A N 1
ATOM 621 C CA . GLU A 1 84 ? -33.412 5.663 42.562 1.00 60.09 84 GLU A CA 1
ATOM 622 C C . GLU A 1 84 ? -32.502 5.047 43.635 1.00 60.09 84 GLU A C 1
ATOM 624 O O . GLU A 1 84 ? -32.992 4.650 44.690 1.00 60.09 84 GLU A O 1
ATOM 629 N N . GLN A 1 85 ? -31.178 5.006 43.436 1.00 62.66 85 GLN A N 1
ATOM 630 C CA . GLN A 1 85 ? -30.232 4.646 44.505 1.00 62.66 85 GLN A CA 1
ATOM 631 C C . GLN A 1 85 ? -30.082 5.772 45.532 1.00 62.66 85 GLN A C 1
ATOM 633 O O . GLN A 1 85 ? -29.993 5.485 46.725 1.00 62.66 85 GLN A O 1
ATOM 638 N N . ILE A 1 86 ? -30.115 7.036 45.093 1.00 63.94 86 ILE A N 1
ATOM 639 C CA . ILE A 1 86 ? -30.102 8.199 45.996 1.00 63.94 86 ILE A CA 1
ATOM 640 C C . ILE A 1 86 ? -31.392 8.233 46.830 1.00 63.94 86 ILE A C 1
ATOM 642 O O . ILE A 1 86 ? -3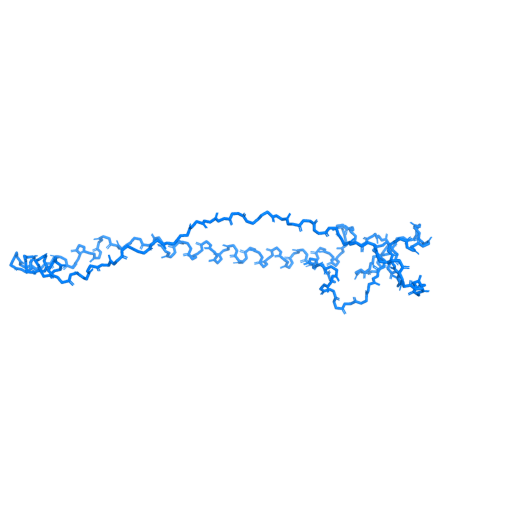1.335 8.396 48.047 1.00 63.94 86 ILE A O 1
ATOM 646 N N . ALA A 1 87 ? -32.551 7.995 46.210 1.00 65.75 87 ALA A N 1
ATOM 647 C CA . ALA A 1 87 ? -33.831 7.929 46.913 1.00 65.75 87 ALA A CA 1
ATOM 648 C C . ALA A 1 87 ? -33.862 6.796 47.955 1.00 65.75 87 ALA A C 1
ATOM 650 O O . ALA A 1 87 ? -34.294 7.017 49.083 1.00 65.75 87 ALA A O 1
ATOM 651 N N . LYS A 1 88 ? -33.319 5.612 47.633 1.00 65.75 88 LYS A N 1
ATOM 652 C CA . LYS A 1 88 ? -33.220 4.472 48.568 1.00 65.75 88 LYS A CA 1
ATOM 653 C C . LYS A 1 88 ? -32.326 4.749 49.788 1.00 65.75 88 LYS A C 1
ATOM 655 O O . LYS A 1 88 ? -32.512 4.105 50.812 1.00 65.75 88 LYS A O 1
ATOM 660 N N . GLN A 1 89 ? -31.397 5.708 49.715 1.00 63.81 89 GLN A N 1
ATOM 661 C CA . GLN A 1 89 ? -30.547 6.122 50.846 1.00 63.81 89 GLN A CA 1
ATOM 662 C C . GLN A 1 89 ? -31.187 7.179 51.764 1.00 63.81 89 GLN A C 1
ATOM 664 O O . GLN A 1 89 ? -30.718 7.371 52.888 1.00 63.81 89 GLN A O 1
ATOM 669 N N . LEU A 1 90 ? -32.230 7.873 51.299 1.00 60.53 90 LEU A N 1
ATOM 670 C CA . LEU A 1 90 ? -32.949 8.903 52.062 1.00 60.53 90 LEU A CA 1
ATOM 671 C C . LEU A 1 90 ? -34.186 8.354 52.787 1.00 60.53 90 LEU A C 1
ATOM 673 O O . LEU A 1 90 ? -34.708 9.003 53.692 1.00 60.53 90 LEU A O 1
ATOM 677 N N . VAL A 1 91 ? -34.633 7.146 52.439 1.00 58.03 91 VAL A N 1
ATOM 678 C CA . VAL A 1 91 ? -35.693 6.439 53.166 1.00 58.03 91 VAL A CA 1
ATOM 679 C C . VAL A 1 91 ? -35.122 5.940 54.500 1.00 58.03 91 VAL A C 1
ATOM 681 O O . VAL A 1 91 ? -34.514 4.876 54.563 1.00 58.03 91 VAL A O 1
ATOM 684 N N . GLY A 1 92 ? -35.291 6.734 55.564 1.00 59.25 92 GLY A N 1
ATOM 685 C CA . GLY A 1 92 ? -35.015 6.319 56.948 1.00 59.25 92 GLY A CA 1
ATOM 686 C C . GLY A 1 92 ? -34.212 7.285 57.827 1.00 59.25 92 GLY A C 1
ATOM 687 O O . GLY A 1 92 ? -33.970 6.950 58.983 1.00 59.25 92 GLY A O 1
ATOM 688 N N . LYS A 1 93 ? -33.798 8.462 57.338 1.00 56.03 93 LYS A N 1
ATOM 689 C CA . LYS A 1 93 ? -33.061 9.447 58.157 1.00 56.03 93 LYS A CA 1
ATOM 690 C C . LYS A 1 93 ? -34.004 10.496 58.742 1.00 56.03 93 LYS A C 1
ATOM 692 O O . LYS A 1 93 ? -34.860 11.017 58.032 1.00 56.03 93 LYS A O 1
ATOM 697 N N . SER A 1 94 ? -33.863 10.783 60.035 1.00 60.75 94 SER A N 1
ATOM 698 C CA . SER A 1 94 ? -34.695 11.762 60.740 1.00 60.75 94 SER A CA 1
ATOM 699 C C . SER A 1 94 ? -34.303 13.200 60.376 1.00 60.75 94 SER A C 1
ATOM 701 O O . SER A 1 94 ? -33.157 13.479 60.015 1.00 60.75 94 SER A O 1
ATOM 703 N N . GLU A 1 95 ? -35.253 14.133 60.494 1.00 58.69 95 GLU A N 1
ATOM 704 C CA . GLU A 1 95 ? -35.087 15.553 60.127 1.00 58.69 95 GLU A CA 1
ATOM 705 C C . GLU A 1 95 ? -33.896 16.240 60.828 1.00 58.69 95 GLU A C 1
ATOM 707 O O . GLU A 1 95 ? -33.343 17.215 60.317 1.00 58.69 95 GLU A O 1
ATOM 712 N N . ALA A 1 96 ? -33.442 15.698 61.962 1.00 55.66 96 ALA A N 1
ATOM 713 C CA . ALA A 1 96 ? -32.323 16.225 62.738 1.00 55.66 96 ALA A CA 1
ATOM 714 C C . ALA A 1 96 ? -30.933 15.986 62.102 1.00 55.66 96 ALA A C 1
ATOM 716 O O . ALA A 1 96 ? -30.007 16.748 62.378 1.00 55.66 96 ALA A O 1
ATOM 717 N N . GLU A 1 97 ? -30.759 14.985 61.227 1.00 55.41 97 GLU A N 1
ATOM 718 C CA . GLU A 1 97 ? -29.460 14.691 60.580 1.00 55.41 97 GLU A CA 1
ATOM 719 C C . GLU A 1 97 ? -29.168 15.571 59.347 1.00 55.41 97 GLU A C 1
ATOM 721 O O . GLU A 1 97 ? -28.016 15.712 58.927 1.00 55.41 97 GLU A O 1
ATOM 726 N N . ILE A 1 98 ? -30.193 16.195 58.759 1.00 55.16 98 ILE A N 1
ATOM 727 C CA . ILE A 1 98 ? -30.062 16.966 57.509 1.00 55.16 98 ILE A CA 1
ATOM 728 C C . ILE A 1 98 ? -29.468 18.367 57.769 1.00 55.16 98 ILE A C 1
ATOM 730 O O . ILE A 1 98 ? -28.731 18.901 56.936 1.00 55.16 98 ILE A O 1
ATOM 734 N N . LEU A 1 99 ? -29.710 18.950 58.949 1.00 55.25 99 LEU A N 1
ATOM 735 C CA . LEU A 1 99 ? -29.277 20.311 59.299 1.00 55.25 99 LEU A CA 1
ATOM 736 C C . LEU A 1 99 ? -27.785 20.425 59.656 1.00 55.25 99 LEU A C 1
ATOM 738 O O . LEU A 1 99 ? -27.163 21.451 59.380 1.00 55.25 99 LEU A O 1
ATOM 742 N N . THR A 1 100 ? -27.175 19.383 60.216 1.00 56.88 100 THR A N 1
ATOM 743 C CA . THR A 1 100 ? -25.770 19.422 60.665 1.00 56.88 100 THR A CA 1
ATOM 744 C C . THR A 1 100 ? -24.775 19.311 59.507 1.00 56.88 100 THR A C 1
ATOM 746 O O . THR A 1 100 ? -23.728 19.962 59.520 1.00 56.88 100 THR A O 1
ATOM 749 N N . THR A 1 101 ? -25.124 18.572 58.450 1.00 54.88 101 THR A N 1
ATOM 750 C CA . THR A 1 101 ? -24.241 18.358 57.289 1.00 54.88 101 THR A CA 1
ATOM 751 C C . THR A 1 101 ? -24.097 19.619 56.423 1.00 54.88 101 THR A C 1
ATOM 753 O O . THR A 1 101 ? -23.018 19.892 55.898 1.00 54.88 101 THR A O 1
ATOM 756 N N . HIS A 1 102 ? -25.149 20.438 56.299 1.00 55.06 102 HIS A N 1
ATOM 757 C CA . HIS A 1 102 ? -25.136 21.624 55.428 1.00 55.06 102 HIS A CA 1
ATOM 758 C C . HIS A 1 102 ? -24.397 22.835 56.021 1.00 55.06 102 HIS A C 1
ATOM 760 O O . HIS A 1 102 ? -23.922 23.701 55.282 1.00 55.06 102 HIS A O 1
ATOM 766 N N . VAL A 1 103 ? -24.268 22.896 57.349 1.00 53.12 103 VAL A N 1
ATOM 767 C CA . VAL A 1 103 ? -23.572 23.991 58.041 1.00 53.12 103 VAL A CA 1
ATOM 768 C C . VAL A 1 103 ? -22.054 23.766 58.048 1.00 53.12 103 VAL A C 1
ATOM 770 O O . VAL A 1 103 ? -21.302 24.716 57.838 1.00 53.12 103 VAL A O 1
ATOM 773 N N . TYR A 1 104 ? -21.584 22.520 58.184 1.00 50.06 104 TYR A N 1
ATOM 774 C CA . TYR A 1 104 ? -20.151 22.204 58.289 1.00 50.06 104 TYR A CA 1
ATOM 775 C C . TYR A 1 104 ? -19.368 22.367 56.968 1.00 50.06 104 TYR A C 1
ATOM 777 O O . TYR A 1 104 ? -18.194 22.741 56.981 1.00 50.06 104 TYR A O 1
ATOM 785 N N . SER A 1 105 ? -20.007 22.161 55.810 1.00 51.56 105 SER A N 1
ATOM 786 C CA . SER A 1 105 ? -19.352 22.290 54.496 1.00 51.56 105 SER A CA 1
ATOM 787 C C . SER A 1 105 ? -19.139 23.743 54.044 1.00 51.56 105 SER A C 1
ATOM 789 O O . SER A 1 105 ? -18.248 24.005 53.234 1.00 51.56 105 SER A O 1
ATOM 791 N N . LYS A 1 106 ? -19.909 24.707 54.574 1.00 51.56 106 LYS A N 1
ATOM 792 C CA . LYS A 1 106 ? -19.751 26.140 54.250 1.00 51.56 106 LYS A CA 1
ATOM 793 C C . LYS A 1 106 ? -18.611 26.823 55.010 1.00 51.56 106 LYS A C 1
ATOM 795 O O . LYS A 1 106 ? -18.074 27.808 54.514 1.00 51.56 106 LYS A O 1
ATOM 800 N N . ILE A 1 107 ? -18.231 26.308 56.179 1.00 47.41 107 ILE A N 1
ATOM 801 C CA . ILE A 1 107 ? -17.209 26.921 57.047 1.00 47.41 107 ILE A CA 1
ATOM 802 C C . ILE A 1 107 ? -15.779 26.413 56.792 1.00 47.41 107 ILE A C 1
ATOM 804 O O . ILE A 1 107 ? -14.838 27.099 57.173 1.00 47.41 107 ILE A O 1
ATOM 808 N N . ASN A 1 108 ? -15.595 25.281 56.096 1.00 47.00 108 ASN A N 1
ATOM 809 C CA . ASN A 1 108 ? -14.277 24.645 55.898 1.00 47.00 108 ASN A CA 1
ATOM 810 C C . ASN A 1 108 ? -13.769 24.603 54.441 1.00 47.00 108 ASN A C 1
ATOM 812 O O . ASN A 1 108 ? -12.860 23.835 54.132 1.00 47.00 108 ASN A O 1
ATOM 816 N N . SER A 1 109 ? -14.316 25.408 53.522 1.00 41.69 109 SER A N 1
ATOM 817 C CA . SER A 1 109 ? -13.762 25.498 52.159 1.00 41.69 109 SER A CA 1
ATOM 818 C C . SER A 1 109 ? -12.493 26.373 52.117 1.00 41.69 109 SER A C 1
ATOM 820 O O . SER A 1 109 ? -12.553 27.538 52.521 1.00 41.69 109 SER A O 1
ATOM 822 N N . PRO A 1 110 ? -11.349 25.876 51.602 1.00 44.19 110 PRO A N 1
ATOM 823 C CA . PRO A 1 110 ? -10.168 26.699 51.350 1.00 44.19 110 PRO A CA 1
ATOM 824 C C . PRO A 1 110 ? -10.458 27.732 50.252 1.00 44.19 110 PRO A C 1
ATOM 826 O O . PRO A 1 110 ? -11.020 27.402 49.208 1.00 44.19 110 PRO A O 1
ATOM 829 N N . LYS A 1 111 ? -10.060 28.993 50.466 1.00 53.00 111 LYS A N 1
ATOM 830 C CA . LYS A 1 111 ? -10.084 30.033 49.425 1.00 53.00 111 LYS A CA 1
ATOM 831 C C . LYS A 1 111 ? -9.040 29.696 48.351 1.00 53.00 111 LYS A C 1
ATOM 833 O O . LYS A 1 111 ? -7.863 30.004 48.524 1.00 53.00 111 LYS A O 1
ATOM 838 N N . GLU A 1 112 ? -9.463 29.075 47.255 1.00 41.53 112 GLU A N 1
ATOM 839 C CA . GLU A 1 112 ? -8.627 28.872 46.066 1.00 41.53 112 GLU A CA 1
ATOM 840 C C . GLU A 1 112 ? -8.294 30.223 45.406 1.00 41.53 112 GLU A C 1
ATOM 842 O O . GLU A 1 112 ? -9.166 31.047 45.115 1.00 41.53 112 GLU A O 1
ATOM 847 N N . ARG A 1 113 ? -6.990 30.456 45.213 1.00 40.25 113 ARG A N 1
ATOM 848 C CA . ARG A 1 113 ? -6.412 31.602 44.502 1.00 40.25 113 ARG A CA 1
ATOM 849 C C . ARG A 1 113 ? -6.801 31.545 43.028 1.00 40.25 113 ARG A C 1
ATOM 851 O O . ARG A 1 113 ? -6.517 30.568 42.346 1.00 40.25 113 ARG A O 1
ATOM 858 N N . LEU A 1 114 ? -7.297 32.661 42.504 1.00 46.81 114 LEU A N 1
ATOM 859 C CA . LEU A 1 114 ? -7.368 32.894 41.067 1.00 46.81 114 LEU A CA 1
ATOM 860 C C . LEU A 1 114 ? -5.935 32.983 40.505 1.00 46.81 114 LEU A C 1
ATOM 862 O O . LEU A 1 114 ? -5.246 33.983 40.708 1.00 46.81 114 LEU A O 1
ATOM 866 N N . SER A 1 115 ? -5.463 31.938 39.824 1.00 41.09 115 SER A N 1
ATOM 867 C CA . SER A 1 115 ? -4.255 31.992 38.999 1.00 41.09 115 SER A CA 1
ATOM 868 C C . SER A 1 115 ? -4.632 31.812 37.527 1.00 41.09 115 SER A C 1
ATOM 870 O O . SER A 1 115 ? -5.043 30.755 37.058 1.00 41.09 115 SER A O 1
ATOM 872 N N . ASN A 1 116 ? -4.514 32.917 36.793 1.00 46.47 116 ASN A N 1
ATOM 873 C CA . ASN A 1 116 ? -4.610 32.979 35.342 1.00 46.47 116 ASN A CA 1
ATOM 874 C C . ASN A 1 116 ? -3.636 31.992 34.685 1.00 46.47 116 ASN A C 1
ATOM 876 O O . ASN A 1 116 ? -2.430 32.111 34.883 1.00 46.47 116 ASN A O 1
ATOM 880 N N . SER A 1 117 ? -4.122 31.109 33.811 1.00 46.34 117 SER A N 1
ATOM 881 C CA . SER A 1 117 ? -3.348 30.645 32.651 1.00 46.34 117 SER A CA 1
ATOM 882 C C . SER A 1 117 ? -4.224 29.890 31.649 1.00 46.34 117 SER A C 1
ATOM 884 O O . SER A 1 117 ? -4.739 28.814 31.924 1.00 46.34 117 SER A O 1
ATOM 886 N N . THR A 1 118 ? -4.396 30.464 30.457 1.00 41.31 118 THR A N 1
ATOM 887 C CA . THR A 1 118 ? -4.023 29.853 29.163 1.00 41.31 118 THR A CA 1
ATOM 888 C C . THR A 1 118 ? -4.602 30.687 28.020 1.00 41.31 118 THR A C 1
ATOM 890 O O . THR A 1 118 ? -5.651 30.398 27.451 1.00 41.31 118 THR A O 1
ATOM 893 N N . SER A 1 119 ? -3.868 31.735 27.636 1.00 43.84 119 SER A N 1
ATOM 894 C CA . SER A 1 119 ? -4.013 32.312 26.302 1.00 43.84 119 SER A CA 1
ATOM 895 C C . SER A 1 119 ? -3.481 31.281 25.306 1.00 43.84 119 SER A C 1
ATOM 897 O O . SER A 1 119 ? -2.277 31.033 25.221 1.00 43.84 119 SER A O 1
ATOM 899 N N . ARG A 1 120 ? -4.394 30.588 24.623 1.00 48.19 120 ARG A N 1
ATOM 900 C CA . ARG A 1 120 ? -4.084 29.596 23.593 1.00 48.19 120 ARG A CA 1
ATOM 901 C C . ARG A 1 120 ? -3.628 30.349 22.340 1.00 48.19 120 ARG A C 1
ATOM 903 O O . ARG A 1 120 ? -4.415 30.606 21.438 1.00 48.19 120 ARG A O 1
ATOM 910 N N . GLN A 1 121 ? -2.357 30.747 22.301 1.00 50.91 121 GLN A N 1
ATOM 911 C CA . GLN A 1 121 ? -1.761 31.289 21.083 1.00 50.91 121 GLN A CA 1
ATOM 912 C C . GLN A 1 121 ? -1.686 30.175 20.034 1.00 50.91 121 GLN A C 1
ATOM 914 O O . GLN A 1 121 ? -0.986 29.174 20.201 1.00 50.91 121 GLN A O 1
ATOM 919 N N . HIS A 1 122 ? -2.430 30.351 18.946 1.00 51.97 122 HIS A N 1
ATOM 920 C CA . HIS A 1 122 ? -2.234 29.604 17.714 1.00 51.97 122 HIS A CA 1
ATOM 921 C C . HIS A 1 122 ? -0.783 29.780 17.251 1.00 51.97 122 HIS A C 1
ATOM 923 O O . HIS A 1 122 ? -0.346 30.894 16.978 1.00 51.97 122 HIS A O 1
ATOM 929 N N . ARG A 1 123 ? -0.031 28.681 17.139 1.00 52.22 123 ARG A N 1
ATOM 930 C CA . ARG A 1 123 ? 1.232 28.674 16.394 1.00 52.22 123 ARG A CA 1
ATOM 931 C C . ARG A 1 123 ? 0.910 28.601 14.897 1.00 52.22 123 ARG A C 1
ATOM 933 O O . ARG A 1 123 ? 0.344 27.590 14.480 1.00 52.22 123 ARG A O 1
ATOM 940 N N . PRO A 1 124 ? 1.266 29.601 14.075 1.00 52.59 124 PRO A N 1
ATOM 941 C CA . PRO A 1 124 ? 1.202 29.446 12.630 1.00 52.59 124 PRO A CA 1
ATOM 942 C C . PRO A 1 124 ? 2.265 28.442 12.159 1.00 52.59 124 PRO A C 1
ATOM 944 O O . PRO A 1 124 ? 3.394 28.412 12.659 1.00 52.59 124 PRO A O 1
ATOM 947 N N . CYS A 1 125 ? 1.893 27.602 11.193 1.00 53.56 125 CYS A N 1
ATOM 948 C CA . CYS A 1 125 ? 2.790 26.668 10.521 1.00 53.56 125 CYS A CA 1
ATOM 949 C C . CYS A 1 125 ? 3.894 27.453 9.800 1.00 53.56 125 CYS A C 1
ATOM 951 O O . CYS A 1 125 ? 3.643 28.098 8.785 1.00 53.56 125 CYS A O 1
ATO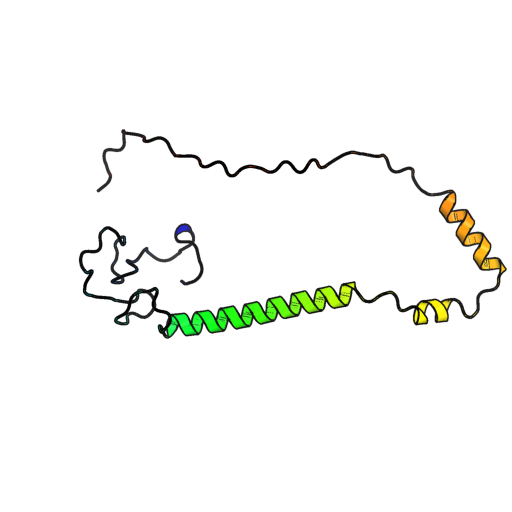M 953 N N . ASN A 1 126 ? 5.116 27.405 10.327 1.00 51.72 126 ASN A N 1
ATOM 954 C CA . ASN A 1 126 ? 6.249 28.108 9.742 1.00 51.72 126 ASN A CA 1
ATOM 955 C C . ASN A 1 126 ? 6.862 27.259 8.614 1.00 51.72 126 ASN A C 1
ATOM 957 O O . ASN A 1 126 ? 7.591 26.295 8.869 1.00 51.72 126 ASN A O 1
ATOM 961 N N . HIS A 1 127 ? 6.538 27.602 7.367 1.00 55.38 127 HIS A N 1
ATOM 962 C CA . HIS A 1 127 ? 7.128 27.012 6.168 1.00 55.38 127 HIS A CA 1
ATOM 963 C C . HIS A 1 127 ? 8.581 27.501 6.035 1.00 55.38 127 HIS A C 1
ATOM 965 O O . HIS A 1 127 ? 8.870 28.481 5.355 1.00 55.38 127 HIS A O 1
ATOM 971 N N . HIS A 1 128 ? 9.518 26.820 6.696 1.00 46.22 128 HIS A N 1
ATOM 972 C CA . HIS A 1 128 ? 10.940 27.061 6.465 1.00 46.22 128 HIS A CA 1
ATOM 973 C C . HIS A 1 128 ? 11.309 26.539 5.074 1.00 46.22 128 HIS A C 1
ATOM 975 O O . HIS A 1 128 ? 11.507 25.338 4.872 1.00 46.22 128 HIS A O 1
ATOM 981 N N . GLN A 1 129 ? 11.407 27.451 4.109 1.00 50.38 129 GLN A N 1
ATOM 982 C CA . GLN A 1 129 ? 12.215 27.225 2.919 1.00 50.38 129 GLN A CA 1
ATOM 983 C C . GLN A 1 129 ? 13.669 27.109 3.387 1.00 50.38 129 GLN A C 1
ATOM 985 O O . GLN A 1 129 ? 14.215 28.027 3.997 1.00 50.38 129 GLN A O 1
ATOM 990 N N . ARG A 1 130 ? 14.281 25.940 3.182 1.00 52.03 130 ARG A N 1
ATOM 991 C CA . ARG A 1 130 ? 15.709 25.745 3.458 1.00 52.03 130 ARG A CA 1
ATOM 992 C C . ARG A 1 130 ? 16.506 26.592 2.456 1.00 52.03 130 ARG A C 1
ATOM 994 O O . ARG A 1 130 ? 16.215 26.485 1.265 1.00 52.03 130 ARG A O 1
ATOM 1001 N N . PRO A 1 131 ? 17.499 27.387 2.884 1.00 44.75 131 PRO A N 1
ATOM 1002 C CA . PRO A 1 131 ? 18.350 28.102 1.945 1.00 44.75 131 PRO A CA 1
ATOM 1003 C C . PRO A 1 131 ? 19.196 27.118 1.128 1.00 44.75 131 PRO A C 1
ATOM 1005 O O . PRO A 1 131 ? 19.646 26.080 1.622 1.00 44.75 131 PRO A O 1
ATOM 1008 N N . PHE A 1 132 ? 19.385 27.457 -0.144 1.00 46.34 132 PHE A N 1
ATOM 1009 C CA . PHE A 1 132 ? 20.263 26.767 -1.079 1.00 46.34 132 PHE A CA 1
ATOM 1010 C C . PHE A 1 132 ? 21.715 26.923 -0.597 1.00 46.34 132 PHE A C 1
ATOM 1012 O O . PHE A 1 132 ? 22.193 28.046 -0.460 1.00 46.34 132 PHE A O 1
ATOM 1019 N N . ASN A 1 133 ? 22.409 25.818 -0.311 1.00 48.41 133 ASN A N 1
ATOM 1020 C CA . ASN A 1 133 ? 23.842 25.830 -0.005 1.00 48.41 133 ASN A CA 1
ATOM 1021 C C . ASN A 1 133 ? 24.621 25.335 -1.241 1.00 48.41 133 ASN A C 1
ATOM 1023 O O . ASN A 1 133 ? 24.522 24.147 -1.559 1.00 48.41 133 ASN A O 1
ATOM 1027 N N . PRO A 1 134 ? 25.375 26.198 -1.948 1.00 49.81 134 PRO A N 1
ATOM 1028 C CA . PRO A 1 134 ? 26.036 25.851 -3.207 1.00 49.81 134 PRO A CA 1
ATOM 1029 C C . PRO A 1 134 ? 27.352 25.055 -3.069 1.00 49.81 134 PRO A C 1
ATOM 1031 O O . PRO A 1 134 ? 28.074 24.919 -4.051 1.00 49.81 134 PRO A O 1
ATOM 1034 N N . GLN A 1 135 ? 27.693 24.504 -1.898 1.00 47.38 135 GLN A N 1
ATOM 1035 C CA . GLN A 1 135 ? 29.007 23.876 -1.658 1.00 47.38 135 GLN A CA 1
ATOM 1036 C C . GLN A 1 135 ? 28.952 22.378 -1.317 1.00 47.38 135 GLN A C 1
ATOM 1038 O O . GLN A 1 135 ? 29.610 21.920 -0.387 1.00 47.38 135 GLN A O 1
ATOM 1043 N N . ASN A 1 136 ? 28.212 21.574 -2.086 1.00 43.47 136 ASN A N 1
ATOM 1044 C CA . ASN A 1 136 ? 28.395 20.117 -2.050 1.00 43.47 136 ASN A CA 1
ATOM 1045 C C . ASN A 1 136 ? 28.654 19.550 -3.459 1.00 43.47 136 ASN A C 1
ATOM 1047 O O . ASN A 1 136 ? 27.697 19.348 -4.208 1.00 43.47 136 ASN A O 1
ATOM 1051 N N . PRO A 1 137 ? 29.922 19.276 -3.823 1.00 50.06 137 PRO A N 1
ATOM 1052 C CA . PRO A 1 137 ? 30.292 18.796 -5.152 1.00 50.06 137 PRO A CA 1
ATOM 1053 C C . PRO A 1 137 ? 30.088 17.286 -5.374 1.00 50.06 137 PRO A C 1
ATOM 1055 O O . PRO A 1 137 ? 30.550 16.771 -6.384 1.00 50.06 137 PRO A O 1
ATOM 1058 N N . ASN A 1 138 ? 29.397 16.552 -4.495 1.00 47.53 138 ASN A N 1
ATOM 1059 C CA . ASN A 1 138 ? 29.109 15.132 -4.730 1.00 47.53 138 ASN A CA 1
ATOM 1060 C C . ASN A 1 138 ? 27.632 14.802 -4.509 1.00 47.53 138 ASN A C 1
ATOM 1062 O O . ASN A 1 138 ? 27.205 14.365 -3.439 1.00 47.53 138 ASN A O 1
ATOM 1066 N N . ARG A 1 139 ? 26.849 14.990 -5.574 1.00 45.53 139 ARG A N 1
ATOM 1067 C CA . ARG A 1 139 ? 25.530 14.374 -5.741 1.00 45.53 139 ARG A CA 1
ATOM 1068 C C . ARG A 1 139 ? 25.467 13.716 -7.124 1.00 45.53 139 ARG A C 1
ATOM 1070 O O . ARG A 1 139 ? 24.911 14.284 -8.060 1.00 45.53 139 ARG A O 1
ATOM 1077 N N . LEU A 1 140 ? 26.106 12.549 -7.224 1.00 39.03 140 LEU A N 1
ATOM 1078 C CA . LEU A 1 140 ? 25.790 11.501 -8.201 1.00 39.03 140 LEU A CA 1
ATOM 1079 C C . LEU A 1 140 ? 24.697 10.599 -7.614 1.00 39.03 140 LEU A C 1
ATOM 1081 O O . LEU A 1 140 ? 24.742 10.361 -6.383 1.00 39.03 140 LEU A O 1
#

pLDDT: mean 72.96, std 19.95, range [39.03, 96.25]

Radius of gyration: 31.86 Å; chains: 1; bounding box: 66×42×83 Å

Organism: Dreissena polymorpha (NCBI:txid45954)

Secondary structure (DSSP, 8-state):
--SS-GGG--SPP--TTT--SS-GGG---SS----TTT-SSS-TT-TT-HHHHHHHHHHHHHHHHHHHHHHHHHHHTT----HHHHHHHHTT--HHHHHHHHHHHHHS-------------PPP----PPPP--------

Foldseek 3Di:
DPDDDPVPDPDQDAQQAARHNDHVVPDPPNVQGAHVQQRDRHGVPDCPPPRNVVVVVVVVVVVVVVVVVVVVVVVVVPPDPPVVVVVVVPVPDDPVVVVVVVVVVVPPDDDDDDDDDDPPDDDPDDPDPDDDDPPDPDDD

Sequence (140 aa):
MFGHASHSCKNNAKCPHCAGNHSHASCTSRSAKKCANCGGGHSAAYKGCTVYVKYQTTINSKNLRLTNNYLNNMNTTNQSPNLEQIAKQLVGKSEAEILTTHVYSKINSPKERLSNSTSRQHRPCNHHQRPFNPQNPNRL